Protein AF-A0A8T2IHQ0-F1 (afdb_monomer)

Nearest PDB structures (foldseek):
  2dl1-assembly1_A  TM=4.426E-01  e=1.349E-01  Homo sapiens
  5mjz-assembly2_B  TM=5.893E-01  e=9.973E+00  Homo sapiens

pLDDT: mean 72.89, std 20.2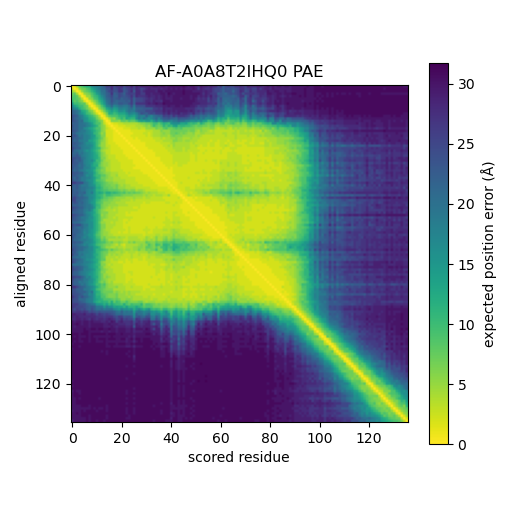5, range [40.03, 95.5]

Structure (mmCIF, N/CA/C/O backbone):
data_AF-A0A8T2IHQ0-F1
#
_entry.id   AF-A0A8T2IHQ0-F1
#
loop_
_atom_site.group_PDB
_atom_site.id
_atom_site.type_symbol
_atom_site.label_atom_id
_atom_site.label_alt_id
_atom_site.label_comp_id
_atom_site.label_asym_id
_atom_site.label_entity_id
_atom_site.label_seq_id
_atom_site.pdbx_PDB_ins_code
_atom_site.Cartn_x
_atom_site.Cartn_y
_atom_site.Cartn_z
_atom_site.occupancy
_atom_site.B_iso_or_equiv
_atom_site.auth_seq_id
_atom_site.auth_comp_id
_atom_site.auth_asym_id
_atom_site.auth_atom_id
_atom_site.pdbx_PDB_model_num
ATOM 1 N N . MET A 1 1 ? 19.742 36.637 -14.403 1.00 51.94 1 MET A N 1
ATOM 2 C CA . MET A 1 1 ? 19.498 35.466 -15.271 1.00 51.94 1 MET A CA 1
ATOM 3 C C . MET A 1 1 ? 19.185 34.280 -14.371 1.00 51.94 1 MET A C 1
ATOM 5 O O . MET A 1 1 ? 20.028 33.929 -13.557 1.00 51.94 1 MET A O 1
ATOM 9 N N . ARG A 1 2 ? 17.945 33.771 -14.384 1.00 49.81 2 ARG A N 1
ATOM 10 C CA . ARG A 1 2 ? 17.536 32.639 -13.535 1.00 49.81 2 ARG A CA 1
ATOM 11 C C . ARG A 1 2 ? 17.934 31.342 -14.233 1.00 49.81 2 ARG A C 1
ATOM 13 O O . ARG A 1 2 ? 17.633 31.168 -15.406 1.00 49.81 2 ARG A O 1
ATOM 20 N N . LEU A 1 3 ? 18.635 30.487 -13.498 1.00 53.06 3 LEU A N 1
ATOM 21 C CA . LEU A 1 3 ? 19.079 29.161 -13.911 1.00 53.06 3 LEU A CA 1
ATOM 22 C C . LEU A 1 3 ? 17.868 28.318 -14.343 1.00 53.06 3 LEU A C 1
ATOM 24 O O . LEU A 1 3 ? 17.031 27.974 -13.507 1.00 53.06 3 LEU A O 1
ATOM 28 N N . CYS A 1 4 ? 17.788 27.984 -15.632 1.00 51.41 4 CYS A N 1
ATOM 29 C CA . CYS A 1 4 ? 16.948 26.896 -16.120 1.00 51.41 4 CYS A CA 1
ATOM 30 C C . CYS A 1 4 ? 17.533 25.595 -15.573 1.00 51.41 4 CYS A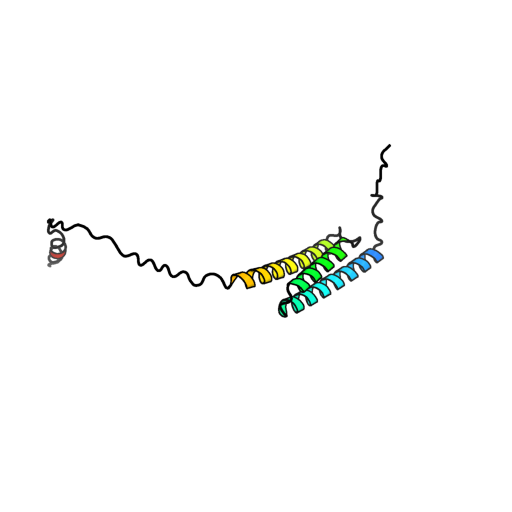 C 1
ATOM 32 O O . CYS A 1 4 ? 18.540 25.087 -16.059 1.00 51.41 4 CYS A O 1
ATOM 34 N N . ARG A 1 5 ? 16.948 25.099 -14.486 1.00 53.28 5 ARG A N 1
ATOM 35 C CA . ARG A 1 5 ? 17.200 23.751 -13.997 1.00 53.28 5 ARG A CA 1
ATOM 36 C C . ARG A 1 5 ? 16.127 22.865 -14.603 1.00 53.28 5 ARG A C 1
ATOM 38 O O . ARG A 1 5 ? 15.080 22.670 -13.996 1.00 53.28 5 ARG A O 1
ATOM 45 N N . ASP A 1 6 ? 16.396 22.365 -15.798 1.00 56.62 6 ASP A N 1
ATOM 46 C CA . ASP A 1 6 ? 15.697 21.223 -16.371 1.00 56.62 6 ASP A CA 1
ATOM 47 C C . ASP A 1 6 ? 16.291 19.944 -15.775 1.00 56.62 6 ASP A C 1
ATOM 49 O O . ASP A 1 6 ? 17.502 19.732 -15.869 1.00 56.62 6 ASP A O 1
ATOM 53 N N . PRO A 1 7 ? 15.479 19.051 -15.189 1.00 60.06 7 PRO A N 1
ATOM 54 C CA . PRO A 1 7 ? 15.935 17.687 -15.055 1.00 60.06 7 PRO A CA 1
ATOM 55 C C . PRO A 1 7 ? 14.803 16.747 -15.430 1.00 60.06 7 PRO A C 1
ATOM 57 O O . PRO A 1 7 ? 14.179 16.186 -14.539 1.00 60.06 7 PRO A O 1
ATOM 60 N N . LYS A 1 8 ? 14.54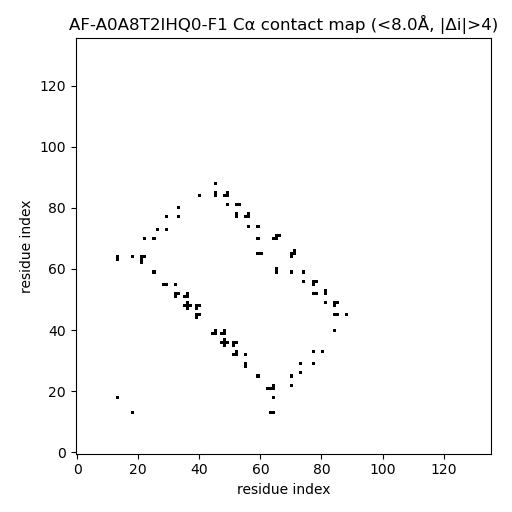0 16.554 -16.724 1.00 50.62 8 LYS A N 1
ATOM 61 C CA . LYS A 1 8 ? 13.950 15.302 -17.226 1.00 50.62 8 LYS A CA 1
ATOM 62 C C . LYS A 1 8 ? 14.561 14.954 -18.572 1.00 50.62 8 LYS A C 1
ATOM 64 O O . LYS A 1 8 ? 13.932 15.063 -19.617 1.00 50.62 8 LYS A O 1
ATOM 69 N N . GLY A 1 9 ? 15.822 14.525 -18.505 1.00 47.88 9 GLY A N 1
ATOM 70 C CA . GLY A 1 9 ? 16.380 13.664 -19.539 1.00 47.88 9 GLY A CA 1
ATOM 71 C C . GLY A 1 9 ? 15.499 12.419 -19.727 1.00 47.88 9 GLY A C 1
ATOM 72 O O . GLY A 1 9 ? 14.712 12.087 -18.831 1.00 47.88 9 GLY A O 1
ATOM 73 N N . PRO A 1 10 ? 15.598 11.749 -20.886 1.00 50.81 10 PRO A N 1
ATOM 74 C CA . PRO A 1 10 ? 14.815 10.558 -21.178 1.00 50.81 10 PRO A CA 1
ATOM 75 C C . PRO A 1 10 ? 15.041 9.557 -20.049 1.00 50.81 10 PRO A C 1
ATOM 77 O O . PRO A 1 10 ? 16.183 9.262 -19.693 1.00 50.81 10 PRO A O 1
ATOM 80 N N . PHE A 1 11 ? 13.951 9.105 -19.429 1.00 50.41 11 PHE A N 1
ATOM 81 C CA . PHE A 1 11 ? 14.016 8.053 -18.426 1.00 50.41 11 PHE A CA 1
ATOM 82 C C . PHE A 1 11 ? 14.843 6.913 -19.028 1.00 50.41 11 PHE A C 1
ATOM 84 O O . PHE A 1 11 ? 14.508 6.469 -20.128 1.00 50.41 11 PHE A O 1
ATOM 91 N N . PRO A 1 12 ? 15.940 6.483 -18.382 1.00 53.97 12 PRO A N 1
ATOM 92 C CA . PRO A 1 12 ? 16.701 5.359 -18.887 1.00 53.97 12 PRO A CA 1
ATOM 93 C C . PRO A 1 12 ? 15.727 4.196 -18.990 1.00 53.97 12 PRO A C 1
ATOM 95 O O . PRO A 1 12 ? 15.059 3.858 -18.010 1.00 53.97 12 PRO A O 1
ATOM 98 N N . THR A 1 13 ? 15.598 3.659 -20.199 1.00 57.38 13 THR A N 1
ATOM 99 C CA . THR A 1 13 ? 14.894 2.414 -20.468 1.00 57.38 13 THR A CA 1
ATOM 100 C C . THR A 1 13 ? 15.542 1.376 -19.564 1.00 57.38 13 THR A C 1
ATOM 102 O O . THR A 1 13 ? 16.670 0.952 -19.815 1.00 57.38 13 THR A O 1
ATOM 105 N N . VAL A 1 14 ? 14.899 1.086 -18.433 1.00 62.88 14 VAL A N 1
ATOM 106 C CA . VAL A 1 14 ? 15.335 0.033 -17.517 1.00 62.88 14 VAL A CA 1
ATOM 107 C C . VAL A 1 14 ? 15.482 -1.228 -18.349 1.00 62.88 14 VAL A C 1
ATOM 109 O O . VAL A 1 14 ? 14.557 -1.594 -19.071 1.00 62.88 14 VAL A O 1
ATOM 112 N N . ASN A 1 15 ? 16.669 -1.827 -18.312 1.00 77.94 15 ASN A N 1
ATOM 113 C CA . ASN A 1 15 ? 16.938 -3.048 -19.056 1.00 77.94 15 ASN A CA 1
ATOM 114 C C . ASN A 1 15 ? 15.981 -4.149 -18.563 1.00 77.94 15 ASN A C 1
ATOM 116 O O . ASN A 1 15 ? 15.683 -4.183 -17.369 1.00 77.94 15 ASN A O 1
ATOM 120 N N . ASP A 1 16 ? 15.522 -5.057 -19.426 1.00 77.56 16 ASP A N 1
ATOM 121 C CA . ASP A 1 16 ? 14.495 -6.054 -19.065 1.00 77.56 16 ASP A CA 1
ATOM 122 C C . ASP A 1 16 ? 14.897 -6.893 -17.838 1.00 77.56 16 ASP A C 1
ATOM 124 O O . ASP A 1 16 ? 14.075 -7.196 -16.971 1.00 77.56 16 ASP A O 1
ATOM 128 N N . ALA A 1 17 ? 16.192 -7.198 -17.711 1.00 82.81 17 ALA A N 1
ATOM 129 C CA . ALA A 1 17 ? 16.749 -7.890 -16.551 1.00 82.81 17 ALA A CA 1
ATOM 130 C C . ALA A 1 17 ? 16.659 -7.059 -15.256 1.00 82.81 17 ALA A C 1
ATOM 132 O O . ALA A 1 17 ? 16.281 -7.581 -14.207 1.00 82.81 17 ALA A O 1
ATOM 133 N N . GLU A 1 18 ? 16.966 -5.760 -15.324 1.00 84.69 18 GLU A N 1
ATOM 134 C CA . GLU A 1 18 ? 16.846 -4.850 -14.179 1.00 84.69 18 GLU A CA 1
ATOM 135 C C . GLU A 1 18 ? 15.380 -4.626 -13.803 1.00 84.69 18 GLU A C 1
ATOM 137 O O . GLU A 1 18 ? 15.045 -4.546 -12.621 1.00 84.69 18 GLU A O 1
ATOM 142 N N . PHE A 1 19 ? 14.495 -4.537 -14.801 1.00 86.00 19 PHE A N 1
ATOM 143 C CA . PHE A 1 19 ? 13.059 -4.420 -14.590 1.00 86.00 19 PHE A CA 1
ATOM 144 C C . PHE A 1 19 ? 12.536 -5.615 -13.792 1.00 86.00 19 PHE A C 1
ATOM 146 O O . PHE A 1 19 ? 11.883 -5.422 -12.765 1.00 86.00 19 PHE A O 1
ATOM 153 N N . GLU A 1 20 ? 12.847 -6.839 -14.225 1.00 88.94 20 GLU A N 1
ATOM 154 C CA . GLU A 1 20 ? 12.362 -8.048 -13.559 1.00 88.94 20 GLU A CA 1
ATOM 155 C C . GLU A 1 20 ? 12.939 -8.177 -12.143 1.00 88.94 20 GLU A C 1
ATOM 157 O O . GLU A 1 20 ? 12.218 -8.537 -11.211 1.00 88.94 20 GLU A O 1
ATOM 162 N N . GLU A 1 21 ? 14.201 -7.792 -11.932 1.00 89.88 21 GLU A N 1
ATOM 163 C CA . GLU A 1 21 ? 14.801 -7.776 -10.600 1.00 89.88 21 GLU A CA 1
ATOM 164 C C . GLU A 1 21 ? 14.112 -6.763 -9.670 1.00 89.88 21 GLU A C 1
ATOM 166 O O . GLU A 1 21 ? 13.692 -7.112 -8.560 1.00 89.88 21 GLU A O 1
ATOM 171 N N . LEU A 1 22 ? 13.940 -5.516 -10.124 1.00 90.00 22 LEU A N 1
ATOM 172 C CA . LEU A 1 22 ? 13.219 -4.481 -9.378 1.00 90.00 22 LEU A CA 1
ATOM 173 C C . LEU A 1 22 ? 11.779 -4.911 -9.090 1.00 90.00 22 LEU A C 1
ATOM 175 O O . LEU A 1 22 ? 11.262 -4.684 -7.992 1.00 90.00 22 LEU A O 1
ATOM 179 N N . MET A 1 23 ? 11.142 -5.584 -10.042 1.00 90.69 23 MET A N 1
ATOM 180 C CA . MET A 1 23 ? 9.779 -6.053 -9.893 1.00 90.69 23 MET A CA 1
ATOM 181 C C . MET A 1 23 ? 9.672 -7.219 -8.905 1.00 90.69 23 MET A C 1
ATOM 183 O O . MET A 1 23 ? 8.754 -7.253 -8.080 1.00 90.69 23 MET A O 1
ATOM 187 N N . ASN A 1 24 ? 10.630 -8.144 -8.908 1.00 93.25 24 ASN A N 1
ATOM 188 C CA . ASN A 1 24 ? 10.689 -9.234 -7.939 1.00 93.25 24 ASN A CA 1
ATOM 189 C C . ASN A 1 24 ? 10.945 -8.714 -6.510 1.00 93.25 24 ASN A C 1
ATOM 191 O O . ASN A 1 24 ? 10.299 -9.156 -5.550 1.00 93.25 24 ASN A O 1
ATOM 195 N N . ARG A 1 25 ? 11.807 -7.695 -6.367 1.00 94.06 25 ARG A N 1
ATOM 196 C CA . ARG A 1 25 ? 12.008 -6.970 -5.101 1.00 94.06 25 ARG A CA 1
ATOM 197 C C . ARG A 1 25 ? 10.704 -6.324 -4.625 1.00 94.06 25 ARG A C 1
ATOM 199 O O . ARG A 1 25 ? 10.285 -6.570 -3.494 1.00 94.06 25 ARG A O 1
ATOM 206 N N . ASN A 1 26 ? 10.002 -5.595 -5.497 1.00 93.75 26 ASN A N 1
ATOM 207 C CA . ASN A 1 26 ? 8.713 -4.966 -5.181 1.00 93.75 26 ASN A CA 1
ATOM 208 C C . ASN A 1 26 ? 7.647 -5.986 -4.757 1.00 93.75 26 ASN A C 1
ATOM 210 O O . ASN A 1 26 ? 6.911 -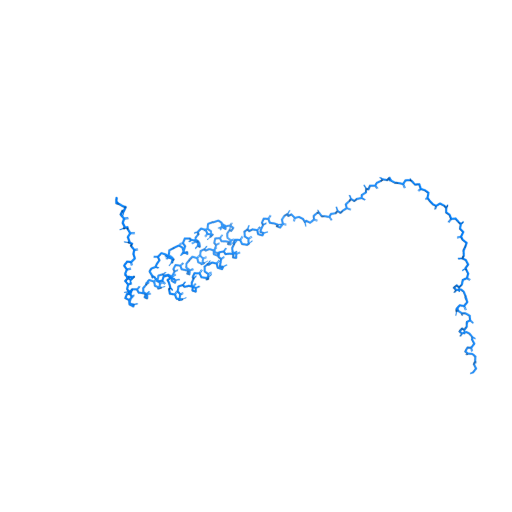5.751 -3.796 1.00 93.75 26 ASN A O 1
ATOM 214 N N . ARG A 1 27 ? 7.574 -7.144 -5.425 1.00 94.31 27 ARG A N 1
ATOM 215 C CA . ARG A 1 27 ? 6.667 -8.235 -5.031 1.00 94.31 27 ARG A CA 1
ATOM 216 C C . ARG A 1 27 ? 7.000 -8.771 -3.641 1.00 94.31 27 ARG A C 1
ATOM 218 O O . ARG A 1 27 ? 6.090 -9.024 -2.855 1.00 94.31 27 ARG A O 1
ATOM 225 N N . THR A 1 28 ? 8.282 -8.936 -3.328 1.00 95.50 28 THR A N 1
ATOM 226 C CA . THR A 1 28 ? 8.734 -9.400 -2.009 1.00 95.50 28 THR A CA 1
ATOM 227 C C . THR A 1 28 ? 8.393 -8.389 -0.917 1.00 95.50 28 THR A C 1
ATOM 229 O O . THR A 1 28 ? 7.786 -8.772 0.081 1.00 95.50 28 THR A O 1
ATOM 232 N N . ILE A 1 29 ? 8.685 -7.103 -1.140 1.00 93.69 29 ILE A N 1
ATOM 233 C CA . ILE A 1 29 ? 8.336 -6.004 -0.224 1.00 93.69 29 ILE A CA 1
ATOM 234 C C . ILE A 1 29 ? 6.825 -5.936 -0.004 1.00 93.69 29 ILE A C 1
ATOM 236 O O . ILE A 1 29 ? 6.369 -5.823 1.128 1.00 93.69 29 ILE A O 1
ATOM 240 N N . SER A 1 30 ? 6.033 -6.046 -1.072 1.00 94.00 30 SER A N 1
ATOM 241 C CA . SER A 1 30 ? 4.572 -5.999 -0.969 1.00 94.00 30 SER A CA 1
ATOM 242 C C . SER A 1 30 ? 4.043 -7.140 -0.100 1.00 94.00 30 SER A C 1
ATOM 244 O O . SER A 1 30 ? 3.258 -6.913 0.816 1.00 94.00 30 SER A O 1
ATOM 246 N N . ARG A 1 31 ? 4.505 -8.373 -0.345 1.00 93.94 31 ARG A N 1
ATOM 247 C CA . ARG A 1 31 ? 4.087 -9.556 0.424 1.00 93.94 31 ARG A CA 1
ATOM 248 C C . ARG A 1 31 ? 4.500 -9.463 1.890 1.00 93.94 31 ARG A C 1
ATOM 250 O O . ARG A 1 31 ? 3.684 -9.748 2.764 1.00 93.94 31 ARG A O 1
ATOM 257 N N . SER A 1 32 ? 5.739 -9.052 2.163 1.00 95.31 32 SER A N 1
ATOM 258 C CA . SER A 1 32 ? 6.238 -8.923 3.534 1.00 95.31 32 SER A CA 1
ATOM 259 C C . SER A 1 32 ? 5.529 -7.798 4.287 1.00 95.31 32 SER A C 1
ATOM 261 O O . SER A 1 32 ? 5.139 -7.990 5.437 1.00 95.31 32 SER A O 1
ATOM 263 N N . ALA A 1 33 ? 5.278 -6.661 3.635 1.00 94.88 33 ALA A N 1
ATOM 264 C CA . ALA A 1 33 ? 4.527 -5.551 4.209 1.00 94.88 33 ALA A CA 1
ATOM 265 C C . ALA A 1 33 ? 3.084 -5.947 4.540 1.00 94.88 33 ALA A C 1
ATOM 267 O O . ALA A 1 33 ? 2.633 -5.665 5.646 1.00 94.88 33 ALA A O 1
ATOM 268 N N . LEU A 1 34 ? 2.388 -6.652 3.637 1.00 93.69 34 LEU A N 1
ATOM 269 C CA . LEU A 1 34 ? 1.036 -7.162 3.888 1.00 93.69 34 LEU A CA 1
ATOM 270 C C . LEU A 1 34 ? 1.014 -8.128 5.077 1.00 93.69 34 LEU A C 1
ATOM 272 O O . LEU A 1 34 ? 0.238 -7.931 6.008 1.00 93.69 34 LEU A O 1
ATOM 276 N N . SER A 1 35 ? 1.899 -9.130 5.086 1.00 94.81 35 SER A N 1
ATOM 277 C CA . SER A 1 35 ? 1.976 -10.101 6.184 1.00 94.81 35 SER A CA 1
ATOM 278 C C . SER A 1 35 ? 2.249 -9.410 7.523 1.00 94.81 35 SER A C 1
ATOM 280 O O . SER A 1 35 ? 1.556 -9.656 8.507 1.00 94.81 35 SER A O 1
ATOM 282 N N . ASN A 1 36 ? 3.219 -8.492 7.557 1.00 93.62 36 ASN A N 1
ATOM 283 C CA . ASN A 1 36 ? 3.567 -7.756 8.769 1.00 93.62 36 ASN A CA 1
ATOM 284 C C . ASN A 1 36 ? 2.440 -6.829 9.225 1.00 93.62 36 ASN A C 1
ATOM 286 O O . ASN A 1 36 ? 2.175 -6.739 10.422 1.00 93.62 36 ASN A O 1
ATOM 290 N N . ALA A 1 37 ? 1.766 -6.148 8.298 1.00 93.88 37 ALA A N 1
ATOM 291 C CA . ALA A 1 37 ? 0.650 -5.271 8.618 1.00 93.88 37 ALA A CA 1
ATOM 292 C C . ALA A 1 37 ? -0.529 -6.053 9.204 1.00 93.88 37 ALA A C 1
ATOM 294 O O . ALA A 1 37 ? -1.098 -5.618 10.201 1.00 93.88 37 ALA A O 1
ATOM 295 N N . VAL A 1 38 ? -0.851 -7.228 8.652 1.00 91.62 38 VAL A N 1
ATOM 296 C CA . VAL A 1 38 ? -1.909 -8.107 9.174 1.00 91.62 38 VAL A CA 1
ATOM 297 C C . VAL A 1 38 ? -1.566 -8.616 10.575 1.00 91.62 38 VAL A C 1
ATOM 299 O O . VAL A 1 38 ? -2.412 -8.546 11.471 1.00 91.62 38 VAL A O 1
ATOM 302 N N . CYS A 1 39 ? -0.327 -9.063 10.801 1.00 93.00 39 CYS A N 1
ATOM 303 C CA . CYS A 1 39 ? 0.126 -9.480 12.129 1.00 93.00 39 CYS A CA 1
ATOM 304 C C . CYS A 1 39 ? 0.035 -8.327 13.142 1.00 93.00 39 CYS A C 1
ATOM 306 O O . CYS A 1 39 ? -0.597 -8.475 14.185 1.00 93.00 39 CYS A O 1
ATOM 308 N N . ARG A 1 40 ? 0.575 -7.147 12.806 1.00 89.50 40 ARG A N 1
ATOM 309 C CA . ARG A 1 40 ? 0.546 -5.950 13.671 1.00 89.50 40 ARG A CA 1
ATOM 310 C C . ARG A 1 40 ? -0.877 -5.467 13.957 1.00 89.50 40 ARG A C 1
ATOM 312 O O . ARG A 1 40 ? -1.202 -5.149 15.097 1.00 89.50 40 ARG A O 1
ATOM 319 N N . ALA A 1 41 ? -1.746 -5.456 12.947 1.00 89.81 41 ALA A N 1
ATOM 320 C CA . ALA A 1 41 ? -3.153 -5.102 13.107 1.00 89.81 41 ALA A CA 1
ATOM 321 C C . ALA A 1 41 ? -3.893 -6.086 14.027 1.00 89.81 41 ALA A C 1
ATOM 323 O O . ALA A 1 41 ? -4.789 -5.681 14.765 1.00 89.81 41 ALA A O 1
ATOM 324 N N . SER A 1 42 ? -3.507 -7.364 14.015 1.00 88.19 42 SER A N 1
ATOM 325 C CA . SER A 1 42 ? -4.072 -8.382 14.909 1.00 88.19 42 SER A CA 1
ATOM 326 C C . SER A 1 42 ? -3.619 -8.198 16.361 1.00 88.19 42 SER A C 1
ATOM 328 O O . SER A 1 42 ? -4.406 -8.441 17.271 1.00 88.19 42 SER A O 1
ATOM 330 N N . SER A 1 43 ? -2.402 -7.692 16.582 1.00 88.94 43 SER A N 1
ATOM 331 C CA . SER A 1 43 ? -1.888 -7.310 17.907 1.00 88.94 43 SER A CA 1
ATOM 332 C C . SER A 1 43 ? -2.472 -5.996 18.450 1.00 88.94 43 SER A C 1
ATOM 334 O O . SER A 1 43 ? -2.257 -5.674 19.612 1.00 88.94 43 SER A O 1
ATOM 336 N N . GLY A 1 44 ? -3.218 -5.238 17.636 1.00 86.25 44 GLY A N 1
ATOM 337 C CA . GLY A 1 44 ? -3.770 -3.928 18.006 1.00 86.25 44 GLY A CA 1
ATOM 338 C C . GLY A 1 44 ? -2.857 -2.739 17.683 1.00 86.25 44 GLY A C 1
ATOM 339 O O . GLY A 1 44 ? -3.268 -1.591 17.858 1.00 86.25 44 GLY A O 1
ATOM 340 N N . ASP A 1 45 ? -1.670 -2.989 17.125 1.00 91.00 45 ASP A N 1
ATOM 341 C CA . ASP A 1 45 ? -0.682 -1.976 16.740 1.00 91.00 45 ASP A CA 1
ATOM 342 C C . ASP A 1 45 ? -0.983 -1.383 15.359 1.00 91.00 45 ASP A C 1
ATOM 344 O O . ASP A 1 45 ? -0.181 -1.439 14.418 1.00 91.00 45 ASP A O 1
ATOM 348 N N . TYR A 1 46 ? -2.172 -0.800 15.225 1.00 90.12 46 TYR A N 1
ATOM 349 C CA . TYR A 1 46 ? -2.640 -0.242 13.960 1.00 90.12 46 TYR A CA 1
ATOM 350 C C . TYR A 1 46 ? -1.745 0.896 13.450 1.00 90.12 46 TYR A C 1
ATOM 352 O O . TYR A 1 46 ? -1.511 0.988 12.250 1.00 90.12 46 TYR A O 1
ATOM 360 N N . GLU A 1 47 ? -1.187 1.726 14.336 1.00 90.62 47 GLU A N 1
ATOM 361 C CA . GLU A 1 47 ? -0.289 2.825 13.952 1.00 90.62 47 GLU A CA 1
ATOM 362 C C . GLU A 1 47 ? 0.989 2.311 13.270 1.00 90.62 47 GLU A C 1
ATOM 364 O O . GLU A 1 47 ? 1.371 2.785 12.198 1.00 90.62 47 GLU A O 1
ATOM 369 N N . ASN A 1 48 ? 1.618 1.287 13.854 1.00 91.75 48 ASN A N 1
ATOM 370 C CA . ASN A 1 48 ? 2.820 0.673 13.293 1.00 91.75 48 ASN A CA 1
ATOM 371 C C . ASN A 1 48 ? 2.513 -0.122 12.015 1.00 91.75 48 ASN A C 1
ATOM 373 O O . ASN A 1 48 ? 3.332 -0.146 11.093 1.00 91.75 48 ASN A O 1
ATOM 377 N N . ALA A 1 49 ? 1.340 -0.759 11.935 1.00 93.81 49 ALA A N 1
ATOM 378 C CA . ALA A 1 49 ? 0.876 -1.426 10.719 1.00 93.81 49 ALA A CA 1
ATOM 379 C C . ALA A 1 49 ? 0.709 -0.429 9.558 1.00 93.81 49 ALA A C 1
ATOM 381 O O . ALA A 1 49 ? 1.228 -0.668 8.469 1.00 93.81 49 ALA A O 1
ATOM 382 N N . ILE A 1 50 ? 0.059 0.714 9.809 1.00 92.38 50 ILE A N 1
ATOM 383 C CA . ILE A 1 50 ? -0.151 1.777 8.814 1.00 92.38 50 ILE A CA 1
ATOM 384 C C . ILE A 1 50 ? 1.192 2.332 8.333 1.00 92.38 50 ILE A C 1
ATOM 386 O O . ILE A 1 50 ? 1.447 2.322 7.131 1.00 92.38 50 ILE A O 1
ATOM 390 N N . LYS A 1 51 ? 2.096 2.703 9.251 1.00 93.94 51 LYS A N 1
ATOM 391 C CA . LYS A 1 51 ? 3.449 3.183 8.905 1.00 93.94 51 LYS A CA 1
ATOM 392 C C . LYS A 1 51 ? 4.220 2.183 8.034 1.00 93.94 51 LYS A C 1
ATOM 394 O O . LYS A 1 51 ? 4.913 2.578 7.096 1.00 93.94 51 LYS A O 1
ATOM 399 N N . THR A 1 52 ? 4.078 0.881 8.309 1.00 93.69 52 THR A N 1
ATOM 400 C CA . THR A 1 52 ? 4.724 -0.186 7.521 1.00 93.69 52 THR A CA 1
ATOM 401 C C . THR A 1 52 ? 4.199 -0.210 6.082 1.00 93.69 52 THR A C 1
ATOM 403 O O . THR A 1 52 ? 4.987 -0.299 5.140 1.00 93.69 52 THR A O 1
ATOM 406 N N . LEU A 1 53 ? 2.881 -0.088 5.896 1.00 93.94 53 LEU A N 1
ATOM 407 C CA . LEU A 1 53 ? 2.262 -0.047 4.569 1.00 93.94 53 LEU A CA 1
ATOM 408 C C . LEU A 1 53 ? 2.609 1.238 3.807 1.00 93.94 53 LEU A C 1
ATOM 410 O O . LEU A 1 53 ? 2.928 1.172 2.622 1.00 93.94 53 LEU A O 1
ATOM 414 N N . GLU A 1 54 ? 2.617 2.392 4.477 1.00 94.12 54 GLU A N 1
ATOM 415 C CA . GLU A 1 54 ? 3.021 3.672 3.878 1.00 94.12 54 GLU A CA 1
ATOM 416 C C . GLU A 1 54 ? 4.476 3.639 3.400 1.00 94.12 54 GLU A C 1
ATOM 418 O O . GLU A 1 54 ? 4.771 4.061 2.281 1.00 94.12 54 GLU A O 1
ATOM 423 N N . THR A 1 55 ? 5.368 3.057 4.207 1.00 95.38 55 THR A N 1
ATOM 424 C CA . THR A 1 55 ? 6.780 2.876 3.845 1.00 95.38 55 THR A CA 1
ATOM 425 C C . THR A 1 55 ? 6.926 1.976 2.622 1.00 95.38 55 THR A C 1
ATOM 427 O O . THR A 1 55 ? 7.639 2.320 1.683 1.00 95.38 55 THR A O 1
ATOM 430 N N . ALA A 1 56 ? 6.214 0.846 2.584 1.00 94.62 56 ALA A N 1
ATOM 431 C CA . ALA A 1 56 ? 6.247 -0.058 1.438 1.00 94.62 56 ALA A CA 1
ATOM 432 C C . ALA A 1 56 ? 5.751 0.624 0.149 1.00 94.62 56 ALA A C 1
ATOM 434 O O . ALA A 1 56 ? 6.360 0.469 -0.909 1.00 94.62 56 ALA A O 1
ATOM 435 N N . ILE A 1 57 ? 4.686 1.428 0.240 1.00 93.12 57 ILE A N 1
ATOM 436 C CA . ILE A 1 57 ? 4.164 2.215 -0.886 1.00 93.12 57 ILE A CA 1
ATOM 437 C C . ILE A 1 57 ? 5.194 3.242 -1.368 1.00 93.12 57 ILE A C 1
ATOM 439 O O . ILE A 1 57 ? 5.359 3.394 -2.578 1.00 93.12 57 ILE A O 1
ATOM 443 N N . ALA A 1 58 ? 5.870 3.948 -0.458 1.00 93.88 58 ALA A N 1
ATOM 444 C CA . ALA A 1 58 ? 6.903 4.922 -0.811 1.00 93.88 58 ALA A CA 1
ATOM 445 C C . ALA A 1 58 ? 8.072 4.253 -1.549 1.00 93.88 58 ALA A C 1
ATOM 447 O O . ALA A 1 58 ? 8.428 4.686 -2.639 1.00 93.88 58 ALA A O 1
ATOM 448 N N . VAL A 1 59 ? 8.570 3.125 -1.032 1.00 91.81 59 VAL A N 1
ATOM 449 C CA . VAL A 1 59 ? 9.657 2.357 -1.664 1.00 91.81 59 VAL A CA 1
ATOM 450 C C . VAL A 1 59 ? 9.278 1.887 -3.072 1.00 91.81 59 VAL A C 1
ATOM 452 O O . VAL A 1 59 ? 10.081 1.990 -3.997 1.00 91.81 59 VAL A O 1
ATOM 455 N N . ILE A 1 60 ? 8.047 1.401 -3.270 1.00 90.25 60 ILE A N 1
ATOM 456 C CA . ILE A 1 60 ? 7.587 0.958 -4.596 1.00 90.25 60 ILE A CA 1
ATOM 457 C C . ILE A 1 60 ? 7.405 2.146 -5.547 1.00 90.25 60 ILE A C 1
ATOM 459 O O . ILE A 1 60 ? 7.690 2.005 -6.732 1.00 90.25 60 ILE A O 1
ATOM 463 N N . LYS A 1 61 ? 6.963 3.311 -5.056 1.00 89.44 61 LYS A N 1
ATOM 464 C CA . LYS A 1 61 ? 6.836 4.540 -5.860 1.00 89.44 61 LYS A CA 1
ATOM 465 C C . LYS A 1 61 ? 8.182 5.132 -6.273 1.00 89.44 61 LYS A C 1
ATOM 467 O O . LYS A 1 61 ? 8.274 5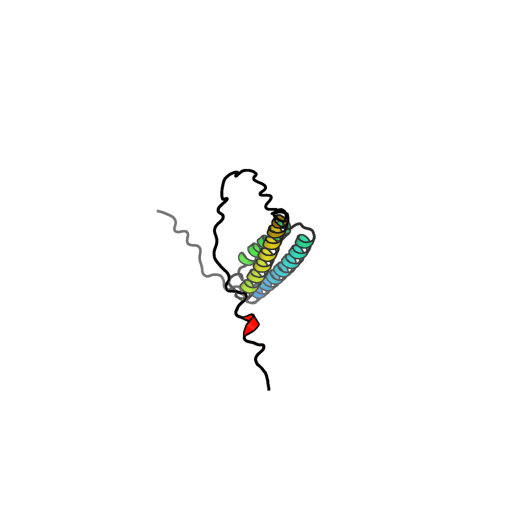.663 -7.375 1.00 89.44 61 LYS A O 1
ATOM 472 N N . ASP A 1 62 ? 9.192 5.036 -5.416 1.00 88.38 62 ASP A N 1
ATOM 473 C CA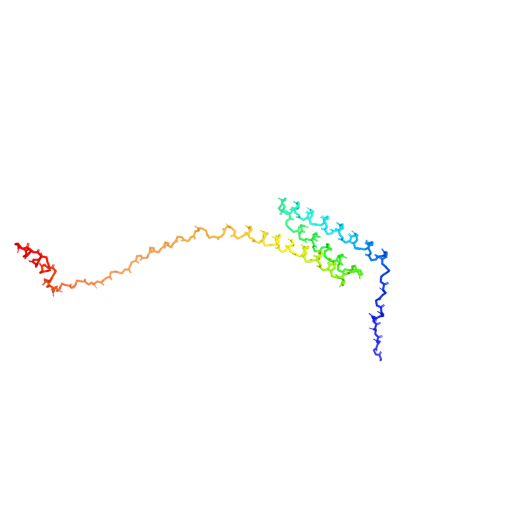 . ASP A 1 62 ? 10.556 5.481 -5.720 1.00 88.38 62 ASP A CA 1
ATOM 474 C C . ASP A 1 62 ? 11.278 4.516 -6.676 1.00 88.38 62 ASP A C 1
ATOM 476 O O . ASP A 1 62 ? 12.278 4.870 -7.304 1.00 88.38 62 ASP A O 1
ATOM 480 N N . SER A 1 63 ? 10.760 3.293 -6.828 1.00 87.31 63 SER A N 1
ATOM 481 C CA . SER A 1 63 ? 11.280 2.324 -7.785 1.00 87.31 63 SER A CA 1
ATOM 482 C C . SER A 1 63 ? 11.075 2.799 -9.226 1.00 87.31 63 SER A C 1
ATOM 484 O O . SER A 1 63 ? 10.011 3.284 -9.609 1.00 87.31 63 SER A O 1
ATOM 486 N N . ARG A 1 64 ? 12.082 2.584 -10.081 1.00 84.44 64 ARG A N 1
ATOM 487 C CA . ARG A 1 64 ? 12.049 2.976 -11.505 1.00 84.44 64 ARG A CA 1
ATOM 488 C C . ARG A 1 64 ? 10.914 2.318 -12.296 1.00 84.44 64 ARG A C 1
ATOM 490 O O . ARG A 1 64 ? 10.516 2.835 -13.334 1.00 84.44 64 ARG A O 1
ATOM 497 N N . VAL A 1 65 ? 10.385 1.204 -11.792 1.00 86.19 65 VAL A N 1
ATOM 498 C CA . VAL A 1 65 ? 9.286 0.445 -12.403 1.00 86.19 65 VAL A CA 1
ATOM 499 C C . VAL A 1 65 ? 7.895 0.894 -11.928 1.00 86.19 65 VAL A C 1
ATOM 501 O O . VAL A 1 65 ? 6.897 0.326 -12.355 1.00 86.19 65 VAL A O 1
ATOM 504 N N . ALA A 1 66 ? 7.789 1.929 -11.084 1.00 82.94 66 ALA A N 1
ATOM 505 C CA . ALA A 1 66 ? 6.517 2.389 -10.513 1.00 82.94 66 ALA A CA 1
ATOM 506 C C . ALA A 1 66 ? 5.452 2.785 -11.553 1.00 82.94 66 ALA A C 1
ATOM 508 O O . ALA A 1 66 ? 4.254 2.719 -11.271 1.00 82.94 66 ALA A O 1
ATOM 509 N N . ASN A 1 67 ? 5.879 3.203 -12.748 1.00 82.31 67 ASN A N 1
ATOM 510 C CA . ASN A 1 67 ? 4.981 3.607 -13.829 1.00 82.31 67 ASN A CA 1
ATOM 511 C C . ASN A 1 67 ? 4.320 2.423 -14.554 1.00 82.31 67 ASN A C 1
ATOM 513 O O . ASN A 1 67 ? 3.356 2.649 -15.284 1.00 82.31 67 ASN A O 1
ATOM 517 N N . ASP A 1 68 ? 4.813 1.201 -14.341 1.00 89.06 68 ASP A N 1
ATOM 518 C CA . ASP A 1 68 ? 4.329 -0.018 -14.984 1.00 89.06 68 ASP A CA 1
ATOM 519 C C . ASP A 1 68 ? 2.994 -0.502 -14.400 1.00 89.06 68 ASP A C 1
ATOM 521 O O . ASP A 1 68 ? 2.749 -0.414 -13.190 1.00 89.06 68 ASP A O 1
ATOM 525 N N . ASP A 1 69 ? 2.137 -1.077 -15.244 1.00 90.44 69 ASP A N 1
ATOM 526 C CA . ASP A 1 69 ? 0.820 -1.565 -14.831 1.00 90.44 69 ASP A CA 1
ATOM 527 C C . ASP A 1 69 ? 0.899 -2.687 -13.789 1.00 90.44 69 ASP A C 1
ATOM 529 O O . ASP A 1 69 ? 0.080 -2.742 -12.868 1.00 90.44 69 ASP A O 1
ATOM 533 N N . ARG A 1 70 ? 1.935 -3.532 -13.837 1.00 89.56 70 ARG A N 1
ATOM 534 C CA . ARG A 1 70 ? 2.149 -4.580 -12.831 1.00 89.56 70 ARG A CA 1
ATOM 535 C C . ARG A 1 70 ? 2.473 -3.970 -11.464 1.00 89.56 70 ARG A C 1
ATOM 537 O O . ARG A 1 70 ? 1.999 -4.473 -10.444 1.00 89.56 70 ARG A O 1
ATOM 544 N N . CYS A 1 71 ? 3.249 -2.882 -11.422 1.00 90.56 71 CYS A N 1
ATOM 545 C CA . CYS A 1 71 ? 3.517 -2.136 -10.186 1.00 90.56 71 CYS A CA 1
ATOM 546 C C . CYS A 1 71 ? 2.269 -1.430 -9.660 1.00 90.56 71 CYS A C 1
ATOM 548 O O . CYS A 1 71 ? 2.038 -1.421 -8.449 1.00 90.56 71 CYS A O 1
ATOM 550 N N . ARG A 1 72 ? 1.437 -0.881 -10.550 1.00 91.56 72 ARG A N 1
ATOM 551 C CA . ARG A 1 72 ? 0.166 -0.253 -10.164 1.00 91.56 72 ARG A CA 1
ATOM 552 C C . ARG A 1 72 ? -0.743 -1.228 -9.427 1.00 91.56 72 ARG A C 1
ATOM 554 O O . ARG A 1 72 ? -1.282 -0.855 -8.391 1.00 91.56 72 ARG A O 1
ATOM 561 N N . VAL A 1 73 ? -0.843 -2.478 -9.888 1.00 93.62 73 VAL A N 1
ATOM 562 C CA . VAL A 1 73 ? -1.620 -3.520 -9.192 1.00 93.62 73 VAL A CA 1
ATOM 563 C C . VAL A 1 73 ? -1.104 -3.747 -7.767 1.00 93.62 73 VAL A C 1
ATOM 565 O O . VAL A 1 73 ? -1.900 -3.769 -6.833 1.00 93.62 73 VAL A O 1
ATOM 568 N N . LEU A 1 74 ? 0.216 -3.850 -7.564 1.00 92.94 74 LEU A N 1
ATOM 569 C CA . LEU A 1 74 ? 0.793 -4.004 -6.219 1.00 92.94 74 LEU A CA 1
ATOM 570 C C . LEU A 1 74 ? 0.501 -2.798 -5.315 1.00 92.94 74 LEU A C 1
ATOM 572 O O . LEU A 1 74 ? 0.159 -2.966 -4.144 1.00 92.94 74 LEU A O 1
ATOM 576 N N . LEU A 1 75 ? 0.614 -1.584 -5.860 1.00 92.81 75 LEU A N 1
ATOM 577 C CA . LEU A 1 75 ? 0.313 -0.351 -5.137 1.00 92.81 75 LEU A CA 1
ATOM 578 C C . LEU A 1 75 ? -1.157 -0.277 -4.719 1.00 92.81 75 LEU A C 1
ATOM 580 O O . LEU A 1 75 ? -1.432 0.137 -3.594 1.00 92.81 75 LEU A O 1
ATOM 584 N N . THR A 1 76 ? -2.084 -0.673 -5.593 1.00 94.81 76 THR A N 1
ATOM 585 C CA . THR A 1 76 ? -3.515 -0.745 -5.270 1.00 94.81 76 THR A CA 1
ATOM 586 C C . THR A 1 76 ? -3.753 -1.730 -4.129 1.00 94.81 76 THR A C 1
ATOM 588 O O . THR A 1 76 ? -4.314 -1.335 -3.113 1.00 94.81 76 THR A O 1
ATOM 591 N N . SER A 1 77 ? -3.199 -2.945 -4.204 1.00 93.81 77 SER A N 1
ATOM 592 C CA . SER A 1 77 ? -3.341 -3.951 -3.140 1.00 93.81 77 SER A CA 1
ATOM 593 C C . SER A 1 77 ? -2.834 -3.469 -1.775 1.00 93.81 77 SER A C 1
ATOM 595 O O . SER A 1 77 ? -3.451 -3.733 -0.742 1.00 93.81 77 SER A O 1
ATOM 597 N N . LEU A 1 78 ? -1.709 -2.746 -1.746 1.00 94.56 78 LEU A N 1
ATOM 598 C CA . LEU A 1 78 ? -1.170 -2.177 -0.507 1.00 94.56 78 LEU A CA 1
ATOM 599 C C . LEU A 1 78 ? -2.054 -1.057 0.051 1.00 94.56 78 LEU A C 1
ATOM 601 O O . LEU A 1 78 ? -2.261 -0.994 1.263 1.00 94.56 78 LEU A O 1
ATOM 605 N N . ARG A 1 79 ? -2.588 -0.189 -0.816 1.00 94.56 79 ARG A N 1
ATOM 606 C CA . ARG A 1 79 ? -3.515 0.880 -0.416 1.00 94.56 79 ARG A CA 1
ATOM 607 C C . ARG A 1 79 ? -4.819 0.310 0.122 1.00 94.56 79 ARG A C 1
ATOM 609 O O . ARG A 1 79 ? -5.266 0.757 1.171 1.00 94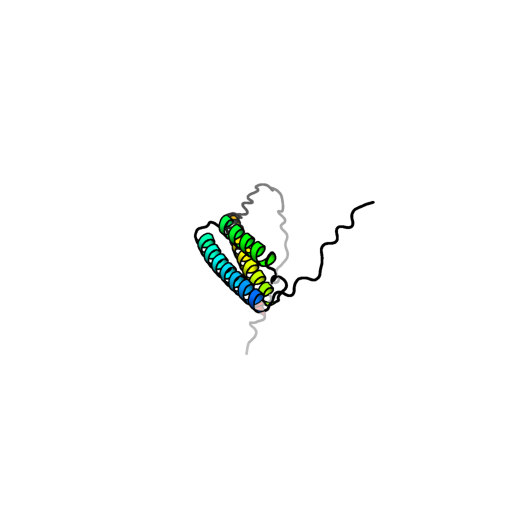.56 79 ARG A O 1
ATOM 616 N N . ASP A 1 80 ? -5.385 -0.695 -0.536 1.00 94.19 80 ASP A N 1
ATOM 617 C CA . ASP A 1 80 ? -6.629 -1.334 -0.100 1.00 94.19 80 ASP A CA 1
ATOM 618 C C . ASP A 1 80 ? -6.470 -1.950 1.294 1.00 94.19 80 ASP A C 1
ATOM 620 O O . ASP A 1 80 ? -7.311 -1.751 2.174 1.00 94.19 80 ASP A O 1
ATOM 624 N N . CYS A 1 81 ? -5.340 -2.620 1.540 1.00 92.75 81 CYS A N 1
ATOM 625 C CA . CYS A 1 81 ? -5.013 -3.138 2.866 1.00 92.75 81 CYS A CA 1
ATOM 626 C C . CYS A 1 81 ? -4.885 -2.012 3.905 1.00 92.75 81 CYS A C 1
ATOM 628 O O . CYS A 1 81 ? -5.442 -2.107 5.000 1.00 92.75 81 CYS A O 1
ATOM 630 N N . LEU A 1 82 ? -4.200 -0.921 3.550 1.00 93.31 82 LEU A N 1
ATOM 631 C CA . LEU A 1 82 ? -4.020 0.241 4.419 1.00 93.31 82 LEU A CA 1
ATOM 632 C C . LEU A 1 82 ? -5.369 0.856 4.805 1.00 93.31 82 LEU A C 1
ATOM 634 O O . LEU A 1 82 ? -5.622 1.064 5.993 1.00 93.31 82 LEU A O 1
ATOM 638 N N . HIS A 1 83 ? -6.250 1.093 3.832 1.00 92.19 83 HIS A N 1
ATOM 639 C CA . HIS A 1 83 ? -7.584 1.638 4.071 1.00 92.19 83 HIS A CA 1
ATOM 640 C C . HIS A 1 83 ? -8.433 0.710 4.946 1.00 92.19 83 HIS A C 1
ATOM 642 O O . HIS A 1 83 ? -9.075 1.182 5.884 1.00 92.19 83 HIS A O 1
ATOM 648 N N . GLY A 1 84 ? -8.382 -0.606 4.712 1.00 91.44 84 GLY A N 1
ATOM 649 C CA . GLY A 1 84 ? -9.087 -1.583 5.546 1.00 91.44 84 GLY A CA 1
ATOM 650 C C . GLY A 1 84 ? -8.628 -1.561 7.009 1.00 91.44 84 GLY A C 1
ATOM 651 O O . GLY A 1 84 ? -9.446 -1.628 7.930 1.00 91.44 84 GLY A O 1
ATOM 652 N N . ILE A 1 85 ? -7.322 -1.408 7.246 1.00 89.81 85 ILE A N 1
ATOM 653 C CA . ILE A 1 85 ? -6.764 -1.295 8.600 1.00 89.81 85 ILE A CA 1
ATOM 654 C C . ILE A 1 85 ? -7.135 0.051 9.244 1.00 89.81 85 ILE A C 1
ATOM 656 O O . ILE A 1 85 ? -7.513 0.079 10.418 1.00 89.81 85 ILE A O 1
ATOM 660 N N . GLN A 1 86 ? -7.075 1.159 8.498 1.00 89.44 86 GLN A N 1
ATOM 661 C CA . GLN A 1 86 ? -7.471 2.488 8.980 1.00 89.44 86 GLN A CA 1
ATOM 662 C C . GLN A 1 86 ? -8.949 2.545 9.381 1.00 89.44 86 GLN A C 1
ATOM 664 O O . GLN A 1 86 ? -9.273 3.080 10.446 1.00 89.44 86 GLN A O 1
ATOM 669 N N . ASP A 1 87 ? -9.835 1.960 8.573 1.00 87.31 87 ASP A N 1
ATOM 670 C CA . ASP A 1 87 ? -11.266 1.897 8.869 1.00 87.31 87 ASP A CA 1
ATOM 671 C C . ASP A 1 87 ? -11.532 1.088 10.145 1.00 87.31 87 ASP A C 1
ATOM 673 O O . ASP A 1 87 ? -12.211 1.557 11.062 1.00 87.31 87 ASP A O 1
ATOM 677 N N . LYS A 1 88 ? -10.878 -0.072 10.296 1.00 83.75 88 LYS A N 1
ATOM 678 C CA . LYS A 1 88 ? -10.974 -0.892 11.513 1.00 83.75 88 LYS A CA 1
ATOM 679 C C . LYS A 1 88 ? -10.460 -0.152 12.757 1.00 83.75 88 LYS A C 1
ATOM 681 O O . LYS A 1 88 ? -11.113 -0.175 13.808 1.00 83.75 88 LYS A O 1
ATOM 686 N N . ALA A 1 89 ? -9.341 0.565 12.637 1.00 79.44 89 ALA A N 1
ATOM 687 C CA . ALA A 1 89 ? -8.778 1.397 13.703 1.00 79.44 89 ALA A CA 1
ATOM 688 C C . ALA A 1 89 ? -9.677 2.601 14.067 1.00 79.44 89 ALA A C 1
ATOM 690 O O . ALA A 1 89 ? -9.666 3.079 15.207 1.00 79.44 89 ALA A O 1
ATOM 691 N N . GLY A 1 90 ? -10.460 3.117 13.115 1.00 70.25 90 GLY A N 1
ATOM 692 C CA . GLY A 1 90 ? -11.459 4.167 13.328 1.00 70.25 90 GLY A CA 1
ATOM 693 C C . GLY A 1 90 ? -12.770 3.647 13.929 1.00 70.25 90 GLY A C 1
ATOM 694 O O . GLY A 1 90 ? -13.312 4.253 14.856 1.00 70.25 90 GLY A O 1
ATOM 695 N N . SER A 1 91 ? -13.263 2.497 13.461 1.00 63.44 91 SER A N 1
ATOM 696 C CA . SER A 1 91 ? -14.510 1.883 13.932 1.00 63.44 91 SER A CA 1
ATOM 697 C C . SER A 1 91 ? -14.401 1.336 15.356 1.00 63.44 91 SER A C 1
ATOM 699 O O . SER A 1 91 ? -15.388 1.404 16.093 1.00 63.44 91 SER A O 1
ATOM 701 N N . SER A 1 92 ? -13.232 0.838 15.776 1.00 56.41 92 SER A N 1
ATOM 702 C CA . SER A 1 92 ? -12.996 0.411 17.166 1.00 56.41 92 SER A CA 1
ATOM 703 C C . SER A 1 92 ? -13.277 1.547 18.166 1.00 56.41 92 SER A C 1
ATOM 705 O O . SER A 1 92 ? -13.903 1.344 19.204 1.00 56.41 92 SER A O 1
ATOM 707 N N . ARG A 1 93 ? -12.957 2.794 17.791 1.00 54.94 93 ARG A N 1
ATOM 708 C CA . ARG A 1 93 ? -13.198 3.993 18.613 1.00 54.94 93 ARG A CA 1
ATOM 709 C C . ARG A 1 93 ? -14.662 4.454 18.646 1.00 54.94 93 ARG A C 1
ATOM 711 O O . ARG A 1 93 ? -15.035 5.213 19.537 1.00 54.94 93 ARG A O 1
ATOM 718 N N . LYS A 1 94 ? -15.509 4.017 17.703 1.00 52.69 94 LYS A N 1
ATOM 719 C CA . LYS A 1 94 ? -16.927 4.430 17.618 1.00 52.69 94 LYS A CA 1
ATOM 720 C C . LYS A 1 94 ? -17.912 3.460 18.275 1.00 52.69 94 LYS A C 1
ATOM 722 O O . LYS A 1 94 ? -19.035 3.868 18.555 1.00 52.69 94 LYS A O 1
ATOM 727 N N . ARG A 1 95 ? -17.517 2.221 18.595 1.00 50.97 95 ARG A N 1
ATOM 728 C CA . ARG A 1 95 ? -18.423 1.235 19.225 1.00 50.97 95 ARG A CA 1
ATOM 729 C C . ARG A 1 95 ? -18.773 1.517 20.695 1.00 50.97 95 ARG A C 1
ATOM 731 O O . ARG A 1 95 ? -19.636 0.835 21.233 1.00 50.97 95 ARG A O 1
ATOM 738 N N . HIS A 1 96 ? -18.200 2.553 21.313 1.00 50.31 96 HIS A N 1
ATOM 739 C CA . HIS A 1 96 ? -18.543 2.980 22.679 1.00 50.31 96 HIS A CA 1
ATOM 740 C C . HIS A 1 96 ? -19.476 4.195 22.769 1.00 50.31 96 HIS A C 1
ATOM 742 O O . HIS A 1 96 ? -19.737 4.677 23.868 1.00 50.31 96 HIS A O 1
ATOM 748 N N . ARG A 1 97 ? -20.005 4.716 21.654 1.00 47.97 97 ARG A N 1
ATOM 749 C CA . ARG A 1 97 ? -20.967 5.826 21.706 1.00 47.97 97 ARG A CA 1
ATOM 750 C C . ARG A 1 97 ? -22.291 5.423 21.078 1.00 47.97 97 ARG A C 1
ATOM 752 O O . ARG A 1 97 ? -22.387 5.312 19.861 1.00 47.97 97 ARG A O 1
ATOM 759 N N . SER A 1 98 ? -23.314 5.355 21.932 1.00 48.94 98 SER A N 1
ATOM 760 C CA . SER A 1 98 ? -24.756 5.331 21.624 1.00 48.94 98 SER A CA 1
ATOM 761 C C . SER A 1 98 ? -25.442 3.960 21.676 1.00 48.94 98 SER A C 1
ATOM 763 O O . SER A 1 98 ? -26.014 3.509 20.687 1.00 48.94 98 SER A O 1
ATOM 765 N N . ARG A 1 99 ? -25.490 3.335 22.862 1.00 49.72 99 ARG A N 1
ATOM 766 C CA . ARG A 1 99 ? -26.657 2.509 23.234 1.00 49.72 99 ARG A CA 1
ATOM 767 C C . ARG A 1 99 ? -27.465 3.065 24.413 1.00 49.72 99 ARG A C 1
ATOM 769 O O . ARG A 1 99 ? -28.404 2.420 24.851 1.00 49.72 99 ARG A O 1
ATOM 776 N N . ASP A 1 100 ? -27.198 4.309 24.810 1.00 47.25 100 ASP A N 1
ATOM 777 C CA . ASP A 1 100 ? -28.042 5.092 25.715 1.00 47.25 100 ASP A CA 1
ATOM 778 C C . ASP A 1 100 ? -28.753 6.192 24.928 1.00 47.25 100 ASP A C 1
ATOM 780 O O . ASP A 1 100 ? -28.331 7.346 24.879 1.00 47.25 100 ASP A O 1
ATOM 784 N N . ARG A 1 101 ? -29.838 5.827 24.247 1.00 45.62 101 ARG A N 1
ATOM 785 C CA . ARG A 1 101 ? -30.821 6.806 23.777 1.00 45.62 101 ARG A CA 1
ATOM 786 C C . ARG A 1 101 ? -32.180 6.428 24.338 1.00 45.62 101 ARG A C 1
ATOM 788 O O . ARG A 1 101 ? -33.112 6.175 23.590 1.00 45.62 101 ARG A O 1
ATOM 795 N N . SER A 1 102 ? -32.260 6.381 25.664 1.00 45.41 102 SER A N 1
ATOM 796 C CA . SER A 1 102 ? -33.525 6.437 26.392 1.00 45.41 102 SER A CA 1
ATOM 797 C C . SER A 1 102 ? -34.047 7.874 26.301 1.00 45.41 102 SER A C 1
ATOM 799 O O . SER A 1 102 ? -33.418 8.775 26.863 1.00 45.41 102 SER A O 1
ATOM 801 N N . PRO A 1 103 ? -35.157 8.161 25.598 1.00 45.59 103 PRO A N 1
ATOM 802 C CA . PRO A 1 103 ? -35.791 9.465 25.664 1.00 45.59 103 PRO A CA 1
ATOM 803 C C . PRO A 1 103 ? -36.612 9.509 26.956 1.00 45.59 103 PRO A C 1
ATOM 805 O O . PRO A 1 103 ? -37.828 9.345 26.951 1.00 45.59 103 PRO A O 1
ATOM 808 N N . SER A 1 104 ? -35.945 9.733 28.086 1.00 45.56 104 SER A N 1
ATOM 809 C CA . SER A 1 104 ? -36.618 10.098 29.332 1.00 45.56 104 SER A CA 1
ATOM 810 C C . SER A 1 104 ? -37.117 11.538 29.197 1.00 45.56 104 SER A C 1
ATOM 812 O O . SER A 1 104 ? -36.444 12.484 29.598 1.00 45.56 104 SER A O 1
ATOM 814 N N . ARG A 1 105 ? -38.281 11.733 28.570 1.00 48.41 105 ARG A N 1
ATOM 815 C CA . ARG A 1 105 ? -39.022 13.001 28.627 1.00 48.41 105 ARG A CA 1
ATOM 816 C C . ARG A 1 105 ? -40.212 12.860 29.569 1.00 48.41 105 ARG A C 1
ATOM 818 O O . ARG A 1 105 ? -41.359 12.931 29.150 1.00 48.41 105 ARG A O 1
ATOM 825 N N . SER A 1 106 ? -39.913 12.722 30.855 1.00 49.88 106 SER A N 1
ATOM 826 C CA . SER A 1 106 ? -40.839 13.118 31.915 1.00 49.88 106 SER A CA 1
ATOM 827 C C . SER A 1 106 ? -40.704 14.631 32.092 1.00 49.88 106 SER A C 1
ATOM 829 O O . SER A 1 106 ? -39.801 15.103 32.778 1.00 49.88 106 SER A O 1
ATOM 831 N N . ARG A 1 107 ? -41.553 15.408 31.413 1.00 50.19 107 ARG A N 1
ATOM 832 C CA . ARG A 1 107 ? -41.818 16.807 31.773 1.00 50.19 107 ARG A CA 1
ATOM 833 C C . ARG A 1 107 ? -43.275 16.923 32.188 1.00 50.19 107 ARG A C 1
ATOM 835 O O . ARG A 1 107 ? -44.185 16.981 31.371 1.00 50.19 107 ARG A O 1
ATOM 842 N N . GLU A 1 108 ? -43.422 16.885 33.498 1.00 47.44 108 GLU A N 1
ATOM 843 C CA . GLU A 1 108 ? -44.509 17.402 34.309 1.00 47.44 108 GLU A CA 1
ATOM 844 C C . GLU A 1 108 ? -44.997 18.781 33.811 1.00 47.44 108 GLU A C 1
ATOM 846 O O . GLU A 1 108 ? -44.186 19.641 33.466 1.00 47.44 108 GLU A O 1
ATOM 851 N N . GLY A 1 109 ? -46.320 18.992 33.790 1.00 52.72 109 GLY A N 1
ATOM 852 C CA . GLY A 1 109 ? -46.919 20.332 33.753 1.00 52.72 109 GLY A CA 1
ATOM 853 C C . GLY A 1 109 ? -47.724 20.719 32.504 1.00 52.72 109 GLY A C 1
ATOM 854 O O . GLY A 1 109 ? -47.257 21.486 31.666 1.00 52.72 109 GLY A O 1
ATOM 855 N N . SER A 1 110 ? -49.001 20.325 32.449 1.00 40.03 110 SER A N 1
ATOM 856 C CA . SER A 1 110 ? -50.061 21.216 31.941 1.00 40.03 110 SER A CA 1
ATOM 857 C C . SER A 1 110 ? -51.439 20.799 32.443 1.00 40.03 110 SER A C 1
ATOM 859 O O . SER A 1 110 ? -52.181 20.048 31.817 1.00 40.03 110 SER A O 1
ATOM 861 N N . SER A 1 111 ? -51.796 21.356 33.597 1.00 50.97 111 SER A N 1
ATOM 862 C CA . SER A 1 111 ? -53.181 21.647 33.940 1.00 50.97 111 SER A CA 1
ATOM 863 C C . SER A 1 111 ? -53.798 22.538 32.861 1.00 50.97 111 SER A C 1
ATOM 865 O O . SER A 1 111 ? -53.274 23.628 32.638 1.00 50.97 111 SER A O 1
ATOM 867 N N . ARG A 1 112 ? -54.947 22.135 32.300 1.00 50.53 112 ARG A N 1
ATOM 868 C CA . ARG A 1 112 ? -56.195 22.930 32.173 1.00 50.53 112 ARG A CA 1
ATOM 869 C C . ARG A 1 112 ? -57.028 22.510 30.948 1.00 50.53 112 ARG A C 1
ATOM 871 O O . ARG A 1 112 ? -56.640 22.757 29.819 1.00 50.53 112 ARG A O 1
ATOM 878 N N . ARG A 1 113 ? -58.256 22.066 31.258 1.00 47.38 113 ARG A N 1
ATOM 879 C CA . ARG A 1 113 ? -59.510 22.279 30.505 1.00 47.38 113 ARG A CA 1
ATOM 880 C C . ARG A 1 113 ? -59.691 21.515 29.183 1.00 47.38 113 ARG A C 1
ATOM 882 O O . ARG A 1 113 ? -59.318 22.012 28.135 1.00 47.38 113 ARG A O 1
ATOM 889 N N . HIS A 1 114 ? -60.467 20.430 29.235 1.00 46.00 114 HIS A N 1
ATOM 890 C CA . HIS A 1 114 ? -61.668 20.316 28.394 1.00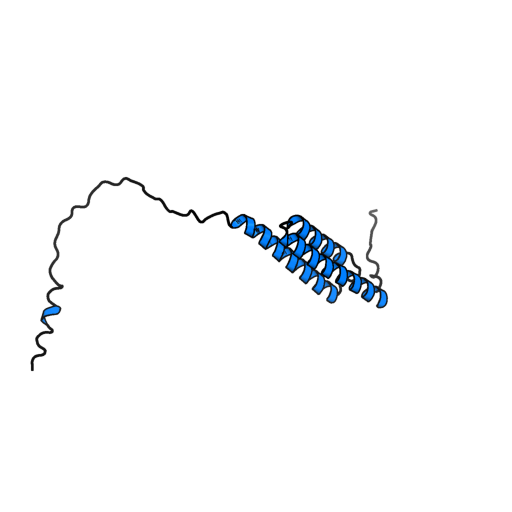 46.00 114 HIS A CA 1
ATOM 891 C C . HIS A 1 114 ? -62.649 19.295 28.998 1.00 46.00 114 HIS A C 1
ATOM 893 O O . HIS A 1 114 ? -62.596 18.101 28.721 1.00 46.00 114 HIS A O 1
ATOM 899 N N . ARG A 1 115 ? -63.530 19.768 29.889 1.00 48.81 115 ARG A N 1
ATOM 900 C CA . ARG A 1 115 ? -64.869 19.182 30.004 1.00 48.81 115 ARG A CA 1
ATOM 901 C C . ARG A 1 115 ? -65.657 19.811 28.866 1.00 48.81 115 ARG A C 1
ATOM 903 O O . ARG A 1 115 ? -65.949 20.997 28.959 1.00 48.81 115 ARG A O 1
ATOM 910 N N . GLU A 1 116 ? -66.009 19.037 27.853 1.00 45.59 116 GLU A N 1
ATOM 911 C CA . GLU A 1 116 ? -67.198 19.340 27.069 1.00 45.59 116 GLU A CA 1
ATOM 912 C C . GLU A 1 116 ? -67.950 18.041 26.812 1.00 45.59 116 GLU A C 1
ATOM 914 O O . GLU A 1 116 ? -67.472 17.105 26.177 1.00 45.59 116 GLU A O 1
ATOM 919 N N . SER A 1 117 ? -69.105 17.996 27.457 1.00 47.25 117 SER A N 1
ATOM 920 C CA . SER A 1 117 ? -70.186 17.057 27.262 1.00 47.25 117 SER A CA 1
ATOM 921 C C . SER A 1 117 ? -71.074 17.653 26.177 1.00 47.25 117 SER A C 1
ATOM 923 O O . SER A 1 117 ? -71.621 18.724 26.413 1.00 47.25 117 SER A O 1
ATOM 925 N N . HIS A 1 118 ? -71.210 16.985 25.033 1.00 46.69 118 HIS A N 1
ATOM 926 C CA . HIS A 1 118 ? -72.414 16.982 24.187 1.00 46.69 118 HIS A CA 1
ATOM 927 C C . HIS A 1 118 ? -72.180 15.987 23.037 1.00 46.69 118 HIS A C 1
ATOM 929 O O . HIS A 1 118 ? -71.243 16.131 22.262 1.00 46.69 118 HIS A O 1
ATOM 935 N N . ASP A 1 119 ? -72.826 14.822 23.064 1.00 49.38 119 ASP A N 1
ATOM 936 C CA . ASP A 1 119 ? -74.179 14.600 22.523 1.00 49.38 119 ASP A CA 1
ATOM 937 C C . ASP A 1 119 ? -74.177 14.603 20.990 1.00 49.38 119 ASP A C 1
ATOM 939 O O . ASP A 1 119 ? -74.293 15.663 20.385 1.00 49.38 119 ASP A O 1
ATOM 943 N N . ARG A 1 120 ? -73.964 13.413 20.398 1.00 46.81 120 ARG A N 1
ATOM 944 C CA . ARG A 1 120 ? -74.471 12.933 19.089 1.00 46.81 120 ARG A CA 1
ATOM 945 C C . ARG A 1 120 ? -74.282 11.408 19.045 1.00 46.81 120 ARG A C 1
ATOM 947 O O . ARG A 1 120 ? -73.162 10.928 18.938 1.00 46.81 120 ARG A O 1
ATOM 954 N N . SER A 1 121 ? -75.303 10.647 19.428 1.00 48.81 121 SER A N 1
ATOM 955 C CA . SER A 1 121 ? -76.338 10.088 18.539 1.00 48.81 121 SER A CA 1
ATOM 956 C C . SER A 1 121 ? -75.865 8.824 17.808 1.00 48.81 121 SER A C 1
ATOM 958 O O . SER A 1 121 ? -75.255 8.889 16.749 1.00 48.81 121 SER A O 1
ATOM 960 N N . ASP A 1 122 ? -76.104 7.682 18.455 1.00 51.59 122 ASP A N 1
ATOM 961 C CA . ASP A 1 122 ? -77.014 6.636 17.963 1.00 51.59 122 ASP A CA 1
ATOM 962 C C . ASP A 1 122 ? -77.055 6.382 16.441 1.00 51.59 122 ASP A C 1
ATOM 964 O O . ASP A 1 122 ? -78.007 6.769 15.778 1.00 51.59 122 ASP A O 1
ATOM 968 N N . ASP A 1 123 ? -76.045 5.711 15.875 1.00 53.38 123 ASP A N 1
ATOM 969 C CA . ASP A 1 123 ? -76.169 5.181 14.497 1.00 53.38 123 ASP A CA 1
ATOM 970 C C . ASP A 1 123 ? -75.581 3.766 14.309 1.00 53.38 123 ASP A C 1
ATOM 972 O O . ASP A 1 123 ? -75.969 3.023 13.413 1.00 53.38 123 ASP A O 1
ATOM 976 N N . TYR A 1 124 ? -74.725 3.281 15.217 1.00 48.78 124 TYR A N 1
ATOM 977 C CA . TYR A 1 124 ? -74.075 1.970 15.035 1.00 48.78 124 TYR A CA 1
ATOM 978 C C . TYR A 1 124 ? -74.930 0.746 15.425 1.00 48.78 124 TYR A C 1
ATOM 980 O O . TYR A 1 124 ? -74.505 -0.393 15.233 1.00 48.78 124 TYR A O 1
ATOM 988 N N . TYR A 1 125 ? -76.140 0.947 15.963 1.00 53.38 125 TYR A N 1
ATOM 989 C CA . TYR A 1 125 ? -77.055 -0.151 16.317 1.00 53.38 125 TYR A CA 1
ATOM 990 C C . TYR A 1 125 ? -77.997 -0.574 15.174 1.00 53.38 125 TYR A C 1
ATOM 992 O O . TYR A 1 125 ? -78.586 -1.655 15.256 1.00 53.38 125 TYR A O 1
ATOM 1000 N N . GLN A 1 126 ? -78.117 0.202 14.088 1.00 54.72 126 GLN A N 1
ATOM 1001 C CA . GLN A 1 126 ? -79.023 -0.129 12.976 1.00 54.72 126 GLN A CA 1
ATOM 1002 C C . GLN A 1 126 ? -78.442 -1.124 1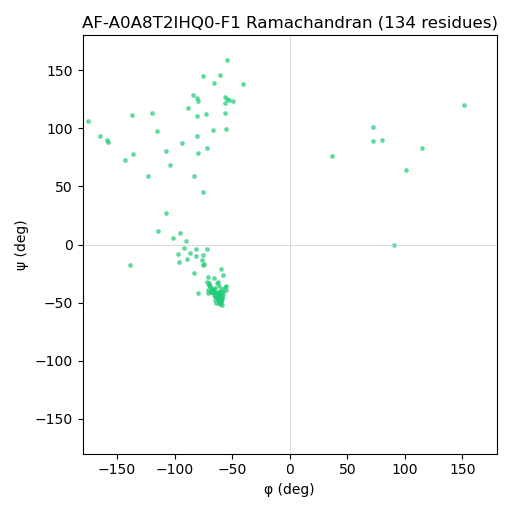1.958 1.00 54.72 126 GLN A C 1
ATOM 1004 O O . GLN A 1 126 ? -79.206 -1.851 11.320 1.00 54.72 126 GLN A O 1
ATOM 1009 N N . GLU A 1 127 ? -77.117 -1.242 11.826 1.00 47.47 127 GLU A N 1
ATOM 1010 C CA . GLU A 1 127 ? -76.521 -2.153 10.832 1.00 47.47 127 GLU A CA 1
ATOM 1011 C C . GLU A 1 127 ? -76.694 -3.639 11.184 1.00 47.47 127 GLU A C 1
ATOM 1013 O O . GLU A 1 127 ? -76.826 -4.479 10.294 1.00 47.47 127 GLU A O 1
ATOM 1018 N N . ARG A 1 128 ? -76.794 -3.990 12.472 1.00 48.12 128 ARG A N 1
ATOM 1019 C CA . ARG A 1 128 ? -76.873 -5.398 12.905 1.00 48.12 128 ARG A CA 1
ATOM 1020 C C . ARG A 1 128 ? -78.270 -6.018 12.808 1.00 48.12 128 ARG A C 1
ATOM 1022 O O . ARG A 1 128 ? -78.411 -7.226 12.987 1.00 48.12 128 ARG A O 1
ATOM 1029 N N . HIS A 1 129 ? -79.303 -5.216 12.541 1.00 50.22 129 HIS A N 1
ATOM 1030 C CA . HIS A 1 129 ? -80.693 -5.684 12.507 1.00 50.22 129 HIS A CA 1
ATOM 1031 C C . HIS A 1 129 ? -81.215 -6.021 11.103 1.00 50.22 129 HIS A C 1
ATOM 1033 O O . HIS A 1 129 ? -82.278 -6.624 10.998 1.00 50.22 129 HIS A O 1
ATOM 1039 N N . ARG A 1 130 ? -80.464 -5.714 10.034 1.00 54.69 130 ARG A N 1
ATOM 1040 C CA . ARG A 1 130 ? -80.835 -6.073 8.649 1.00 54.69 130 ARG A CA 1
ATOM 1041 C C . ARG A 1 130 ? -80.383 -7.468 8.206 1.00 54.69 130 ARG A C 1
ATOM 1043 O O . ARG A 1 130 ? -80.793 -7.923 7.146 1.00 54.69 130 ARG A O 1
ATOM 1050 N N . GLU A 1 131 ? -79.583 -8.179 9.003 1.00 47.50 131 GLU A N 1
ATOM 1051 C CA . GLU A 1 131 ? -79.079 -9.511 8.619 1.00 47.50 131 GLU A CA 1
ATOM 1052 C C . GLU A 1 131 ? -79.952 -10.690 9.090 1.00 47.50 131 GLU A C 1
ATOM 1054 O O . GLU A 1 131 ? -79.664 -11.843 8.760 1.00 47.50 131 GLU A O 1
ATOM 1059 N N . LYS A 1 132 ? -81.033 -10.415 9.835 1.00 56.44 132 LYS A N 1
ATOM 1060 C CA . LYS A 1 132 ? -81.959 -11.426 10.379 1.00 56.44 132 LYS A CA 1
ATOM 1061 C C . LYS A 1 132 ? -83.212 -11.688 9.535 1.00 56.44 132 LYS A C 1
ATOM 1063 O O . LYS A 1 132 ? -84.052 -12.467 9.963 1.00 56.44 132 LYS A O 1
ATOM 1068 N N . ASP A 1 133 ? -83.272 -11.151 8.318 1.00 49.69 133 ASP A N 1
ATOM 1069 C CA . ASP A 1 133 ? -84.293 -11.491 7.315 1.00 49.69 133 ASP A CA 1
ATOM 1070 C C . ASP A 1 133 ? -83.730 -12.344 6.162 1.00 49.69 133 ASP A C 1
ATOM 1072 O O . ASP A 1 133 ? -84.287 -12.390 5.070 1.00 49.69 133 ASP A O 1
ATOM 1076 N N . ARG A 1 134 ? -82.664 -13.123 6.413 1.00 54.75 134 ARG A N 1
ATOM 1077 C CA . ARG A 1 134 ? -82.357 -14.337 5.622 1.00 54.75 134 ARG A CA 1
ATOM 1078 C C . ARG A 1 134 ? -83.294 -15.490 6.004 1.00 54.75 134 ARG A C 1
ATOM 1080 O O . ARG A 1 134 ? -82.868 -16.620 6.234 1.00 54.75 134 ARG A O 1
ATOM 1087 N N . HIS A 1 135 ? -84.580 -15.176 6.113 1.00 49.91 135 HIS A N 1
ATOM 1088 C CA . HIS A 1 135 ? -85.636 -16.162 6.182 1.00 49.91 135 HIS A CA 1
ATOM 1089 C C . HIS A 1 135 ? -85.934 -16.653 4.767 1.00 49.91 135 HIS A C 1
ATOM 1091 O O . HIS A 1 135 ? -86.363 -15.866 3.923 1.00 49.91 135 HIS A O 1
ATOM 1097 N N . ARG A 1 136 ? -85.822 -17.977 4.614 1.00 48.00 136 ARG A N 1
ATOM 1098 C CA . ARG A 1 136 ? -86.801 -18.869 3.972 1.00 48.00 136 ARG A CA 1
ATOM 1099 C C . ARG A 1 136 ? -86.251 -19.729 2.844 1.00 48.00 136 ARG A C 1
ATOM 1101 O O . ARG A 1 136 ? -85.641 -19.183 1.906 1.00 48.00 136 ARG A O 1
#

InterPro domains:
  IPR034772 CPSF6/7 [PTHR23204] (6-133)
  IPR057951 CPSF6/7, RSLD domain, N-terminal region [PF25524] (17-111)

Solvent-accessible surface area (backbone atoms only — not comparable to full-atom values): 8760 Å² total; per-residue (Å²): 137,84,81,84,80,80,87,79,72,81,75,76,80,68,47,71,70,58,45,53,50,54,49,52,51,45,53,51,47,52,52,52,34,51,55,50,26,54,54,30,44,72,75,66,40,45,70,62,18,45,54,45,38,54,50,48,50,50,56,43,59,73,36,93,57,37,86,38,71,74,42,45,54,53,49,48,55,49,48,54,52,42,52,55,50,51,50,53,63,52,49,67,74,50,78,82,69,79,90,79,79,76,84,83,76,86,74,85,87,79,91,79,88,82,90,79,89,78,93,82,79,95,63,85,75,63,72,74,67,70,70,77,70,82,73,131

Foldseek 3Di:
DDDPDDPDDPLPPQDPVNLVVLLVVLVVLLVVLLVVLVVCLVVVNLVVNLVSLVVSLVSLCPGSCCVPPSSVVSNVVSVVSNVVSVVVNVVVVVPPPDPPPDPPPPDDDDDDDDDDDDDDDDDPVPVVPVVPPPDD

Radius of gyration: 37.09 Å; Cα contacts (8 Å, |Δi|>4): 60; chains: 1; bounding box: 106×54×56 Å

Organism: NCBI:txid247094

Sequence (136 aa):
MRLCRDPKGPFPTVNDAEFEELMNRNRTISRSALSNAVCRASSGDYENAIKTLETAIAVIKDSRVANDDRCRVLLTSLRDCLHGIQDKAGSSRKRHRSRDRSPSRSREGSSRRHRESHDRSDDYYQERHREKDRHR

Mean predicted aligned error: 17.6 Å

Secondary structure (DSSP, 8-state):
--------PPPP---HHHHHHHHHHHHHHHHHHHHHHHHHHHTT-HHHHHHHHHHHHHHHHHSTTTTSHHHHHHHHHHHHHHHHHHHHHHHHTTTTS-S------------------------TTSGGGSGGG---